Protein AF-A0A4V1J0K8-F1 (afdb_monomer_lite)

Organism: Rozella allomycis (strain CSF55) (NCBI:txid988480)

InterPro domains:
  IPR019170 Meckelin [PF09773] (3-79)
  IPR019170 Meckelin [PTHR21274] (3-79)

Radius of gyration: 16.34 Å; chains: 1; bounding box: 39×28×49 Å

Sequence (102 aa):
MLQLVDVLSFSNKSLFIFDEPFHGFYIHGKTVHESGEMTIDKMVDYLNEENAVVLSNHGLDNSDVQKLNCSLVNELSKNSPHQKIYECYRLLNRFLCHFINK

pLDDT: mean 71.49, std 11.03, range [43.66, 86.5]

Structure (mmCIF, N/CA/C/O backbone):
data_AF-A0A4V1J0K8-F1
#
_entry.id   AF-A0A4V1J0K8-F1
#
loop_
_atom_site.group_PDB
_atom_site.id
_atom_site.type_symbol
_atom_site.label_atom_id
_atom_site.label_alt_id
_atom_site.label_comp_id
_atom_site.label_asym_id
_atom_site.label_entity_id
_atom_site.label_seq_id
_atom_site.pdbx_PDB_ins_code
_atom_site.Cartn_x
_atom_site.Cartn_y
_atom_site.Cartn_z
_atom_site.occupancy
_atom_site.B_iso_or_equiv
_atom_site.auth_seq_id
_atom_site.auth_comp_id
_atom_site.auth_asym_id
_atom_site.auth_atom_id
_atom_site.pdbx_PDB_model_num
ATOM 1 N N . MET A 1 1 ? -0.165 -13.642 -2.648 1.00 59.81 1 MET A N 1
ATOM 2 C CA . MET A 1 1 ? -0.362 -12.188 -2.849 1.00 59.81 1 MET A CA 1
ATOM 3 C C . MET A 1 1 ? -1.105 -11.545 -1.683 1.00 59.81 1 MET A C 1
ATOM 5 O O . MET A 1 1 ? -0.644 -10.504 -1.250 1.00 59.81 1 MET A O 1
ATOM 9 N N . LEU A 1 2 ? -2.165 -12.169 -1.144 1.00 64.94 2 LEU A N 1
ATOM 10 C CA . LEU A 1 2 ? -2.937 -11.655 0.007 1.00 64.94 2 LEU A CA 1
ATOM 11 C C . LEU A 1 2 ? -2.055 -11.213 1.189 1.00 64.94 2 LEU A C 1
ATOM 13 O O . LEU A 1 2 ? -2.060 -10.044 1.540 1.00 64.94 2 LEU A O 1
ATOM 17 N N . GLN A 1 3 ? -1.149 -12.085 1.642 1.00 78.19 3 GLN A N 1
ATOM 18 C CA . GLN A 1 3 ? -0.213 -11.786 2.738 1.00 78.19 3 GLN A CA 1
ATOM 19 C C . GLN A 1 3 ? 0.640 -10.519 2.530 1.00 78.19 3 GLN A C 1
ATOM 21 O O . GLN A 1 3 ? 1.035 -9.882 3.498 1.00 78.19 3 GLN A O 1
ATOM 26 N N . LEU A 1 4 ? 0.952 -10.146 1.281 1.00 81.00 4 LEU A N 1
ATOM 27 C CA . LEU A 1 4 ? 1.729 -8.935 0.996 1.00 81.00 4 LEU A CA 1
ATOM 28 C C . LEU A 1 4 ? 0.862 -7.677 1.105 1.00 81.00 4 LEU A C 1
ATOM 30 O O . LEU A 1 4 ? 1.319 -6.672 1.639 1.00 81.00 4 LEU A O 1
ATOM 34 N N . VAL A 1 5 ? -0.376 -7.735 0.610 1.00 79.69 5 VAL A N 1
ATOM 35 C CA . VAL A 1 5 ? -1.332 -6.624 0.714 1.00 79.69 5 VAL A CA 1
ATOM 36 C C . VAL A 1 5 ? -1.656 -6.354 2.181 1.00 79.69 5 VAL A C 1
ATOM 38 O O . VAL A 1 5 ? -1.652 -5.196 2.584 1.00 79.69 5 VAL A O 1
ATOM 41 N N . ASP A 1 6 ? -1.829 -7.396 2.994 1.00 81.50 6 ASP A N 1
ATOM 42 C CA . ASP A 1 6 ? -2.095 -7.262 4.433 1.00 81.50 6 ASP A CA 1
ATOM 43 C C . ASP A 1 6 ? -0.944 -6.547 5.160 1.00 81.50 6 ASP A C 1
ATOM 45 O O . ASP A 1 6 ? -1.166 -5.628 5.946 1.00 81.50 6 ASP A O 1
ATOM 49 N N . VAL A 1 7 ? 0.307 -6.902 4.845 1.00 83.25 7 VAL A N 1
ATOM 50 C CA . VAL A 1 7 ? 1.498 -6.246 5.417 1.00 83.25 7 VAL A CA 1
ATOM 51 C C . VAL A 1 7 ? 1.592 -4.779 4.990 1.00 83.25 7 VAL A C 1
ATOM 53 O O . VAL A 1 7 ? 1.894 -3.909 5.810 1.00 83.25 7 VAL A O 1
ATOM 56 N N . LEU A 1 8 ? 1.329 -4.484 3.715 1.00 85.00 8 LEU A N 1
ATOM 57 C CA . LEU A 1 8 ? 1.309 -3.110 3.204 1.00 85.00 8 LEU A CA 1
ATOM 58 C C . LEU A 1 8 ? 0.184 -2.284 3.845 1.00 85.00 8 LEU A C 1
ATOM 60 O O . LEU A 1 8 ? 0.385 -1.109 4.138 1.00 85.00 8 LEU A O 1
ATOM 64 N N . SER A 1 9 ? -0.958 -2.915 4.119 1.00 81.69 9 SER A N 1
ATOM 65 C CA . SER A 1 9 ? -2.116 -2.310 4.788 1.00 81.69 9 SER A CA 1
ATOM 66 C C . SER A 1 9 ? -1.799 -1.980 6.243 1.00 81.69 9 SER A C 1
ATOM 68 O O . SER A 1 9 ? -1.982 -0.847 6.674 1.00 81.69 9 SER A O 1
ATOM 70 N N . PHE A 1 10 ? -1.222 -2.936 6.976 1.00 78.94 10 PHE A N 1
ATOM 71 C CA . PHE A 1 10 ? -0.833 -2.750 8.375 1.00 78.94 10 PHE A CA 1
ATOM 72 C C . PHE A 1 10 ? 0.246 -1.675 8.555 1.00 78.94 10 PHE A C 1
ATOM 74 O O . PHE A 1 10 ? 0.231 -0.933 9.528 1.00 78.94 10 PHE A O 1
ATOM 81 N N . SER A 1 11 ? 1.195 -1.593 7.620 1.00 80.12 11 SER A N 1
ATOM 82 C CA . SER A 1 11 ? 2.299 -0.625 7.682 1.00 80.12 11 SER A CA 1
ATOM 83 C C . SER A 1 11 ? 1.975 0.736 7.057 1.00 80.12 11 SER A C 1
ATOM 85 O O . SER A 1 11 ? 2.828 1.630 7.093 1.00 80.12 11 SER A O 1
ATOM 87 N N . ASN A 1 12 ? 0.783 0.890 6.465 1.00 77.69 12 ASN A N 1
ATOM 88 C CA . ASN A 1 12 ? 0.404 2.036 5.640 1.00 77.69 12 ASN A CA 1
ATOM 89 C C . ASN A 1 12 ? 1.507 2.387 4.620 1.00 77.69 12 ASN A C 1
ATOM 91 O O . ASN A 1 12 ? 2.054 3.496 4.576 1.00 77.69 12 ASN A O 1
ATOM 95 N N . LYS A 1 13 ? 1.925 1.375 3.851 1.00 81.38 13 LYS A N 1
ATOM 96 C CA . LYS A 1 13 ? 2.939 1.495 2.798 1.00 81.38 13 LYS A CA 1
ATOM 97 C C . LYS A 1 13 ? 2.381 1.041 1.462 1.00 81.38 13 LYS A C 1
ATOM 99 O O . LYS A 1 13 ? 1.422 0.284 1.363 1.00 81.38 13 LYS A O 1
ATOM 104 N N . SER A 1 14 ? 3.040 1.487 0.402 1.00 83.44 14 SER A N 1
ATOM 105 C CA . SER A 1 14 ? 2.789 1.018 -0.956 1.00 83.44 14 SER A CA 1
ATOM 106 C C . SER A 1 14 ? 4.068 0.450 -1.541 1.00 83.44 14 SER A C 1
ATOM 108 O O . SER A 1 14 ? 5.167 0.912 -1.229 1.00 83.44 14 SER A O 1
ATOM 110 N N . LEU A 1 15 ? 3.916 -0.533 -2.416 1.00 84.19 15 LEU A N 1
ATOM 111 C CA . LEU A 1 15 ? 5.011 -1.161 -3.129 1.00 84.19 15 LEU A CA 1
ATOM 112 C C . LEU A 1 15 ? 4.898 -0.851 -4.615 1.00 84.19 15 LEU A C 1
ATOM 114 O O . LEU A 1 15 ? 3.841 -1.004 -5.222 1.00 84.19 15 LEU A O 1
ATOM 118 N N . PHE A 1 16 ? 6.022 -0.471 -5.208 1.00 82.94 16 PHE A N 1
ATOM 119 C CA . PHE A 1 16 ? 6.161 -0.364 -6.649 1.00 82.94 16 PHE A CA 1
ATOM 120 C C . PHE A 1 16 ? 7.240 -1.338 -7.111 1.00 82.94 16 PHE A C 1
ATOM 122 O O . PHE A 1 16 ? 8.380 -1.261 -6.650 1.00 82.94 16 PHE A O 1
ATOM 129 N N . ILE A 1 17 ? 6.868 -2.285 -7.971 1.00 82.81 17 ILE A N 1
ATOM 130 C CA . ILE A 1 17 ? 7.735 -3.380 -8.414 1.00 82.81 17 ILE A CA 1
ATOM 131 C C . ILE A 1 17 ? 7.699 -3.504 -9.933 1.00 82.81 17 ILE A C 1
ATOM 133 O O . ILE A 1 17 ? 6.638 -3.406 -10.538 1.00 82.81 17 ILE A O 1
ATOM 137 N N . PHE A 1 18 ? 8.858 -3.751 -10.536 1.00 78.56 18 PHE A N 1
ATOM 138 C CA . PHE A 1 18 ? 8.995 -4.051 -11.958 1.00 78.56 18 PHE A CA 1
ATOM 139 C C . PHE A 1 18 ? 9.316 -5.533 -12.131 1.00 78.56 18 PHE A C 1
ATOM 141 O O . PHE A 1 18 ? 10.224 -6.043 -11.474 1.00 78.56 18 PHE A O 1
ATOM 148 N N . ASP A 1 19 ? 8.574 -6.212 -12.996 1.00 82.12 19 ASP A N 1
ATOM 149 C CA . ASP A 1 19 ? 8.874 -7.572 -13.456 1.00 82.12 19 ASP A CA 1
ATOM 150 C C . ASP A 1 19 ? 9.612 -7.559 -14.805 1.00 82.12 19 ASP A C 1
ATOM 152 O O . ASP A 1 19 ? 10.412 -8.453 -15.075 1.00 82.12 19 ASP A O 1
ATOM 156 N N . GLU A 1 20 ? 9.434 -6.501 -15.599 1.00 77.88 20 GLU A N 1
ATOM 157 C CA . GLU A 1 20 ? 10.161 -6.234 -16.838 1.00 77.88 20 GLU A CA 1
ATOM 158 C C . GLU A 1 20 ? 10.590 -4.756 -16.925 1.00 77.88 20 GLU A C 1
ATOM 160 O O . GLU A 1 20 ? 10.055 -3.886 -16.229 1.00 77.88 20 GLU A O 1
ATOM 165 N N . PRO A 1 21 ? 11.560 -4.400 -17.787 1.00 72.56 21 PRO A N 1
ATOM 166 C CA . PRO A 1 21 ? 11.821 -2.999 -18.081 1.00 72.56 21 PRO A CA 1
ATOM 16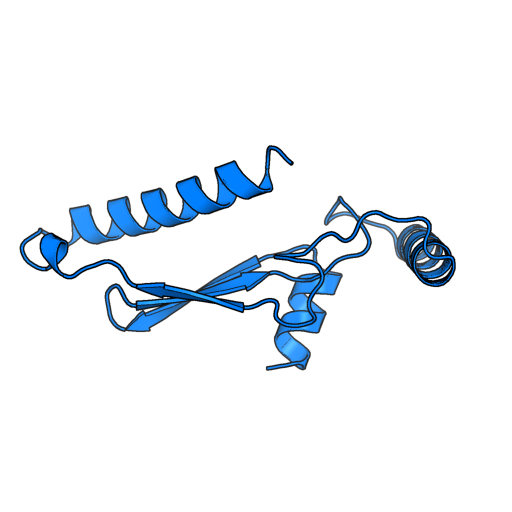7 C C . PRO A 1 21 ? 10.529 -2.313 -18.526 1.00 72.56 21 PRO A C 1
ATOM 169 O O . PRO A 1 21 ? 9.896 -2.763 -19.475 1.00 72.56 21 PRO A O 1
ATOM 172 N N . PHE A 1 22 ? 10.177 -1.202 -17.873 1.00 73.31 22 PHE A N 1
ATOM 173 C CA . PHE A 1 22 ? 9.015 -0.379 -18.229 1.00 73.31 22 PHE A CA 1
ATOM 174 C C . PHE A 1 22 ? 7.638 -1.018 -18.001 1.00 73.31 22 PHE A C 1
ATOM 176 O O . PHE A 1 22 ? 6.634 -0.396 -18.347 1.00 73.31 22 PHE A O 1
ATOM 183 N N . HIS A 1 23 ? 7.573 -2.197 -17.385 1.00 80.94 23 HIS A N 1
ATOM 184 C CA . HIS A 1 23 ? 6.329 -2.856 -17.005 1.00 80.94 23 HIS A CA 1
ATOM 185 C C . HIS A 1 23 ? 6.422 -3.358 -15.561 1.00 80.94 23 HIS A C 1
ATOM 187 O O . HIS A 1 23 ? 7.459 -3.839 -15.106 1.00 80.94 23 HIS A O 1
ATOM 193 N N . GLY A 1 24 ? 5.348 -3.171 -14.805 1.00 82.69 24 GLY A N 1
ATOM 194 C CA . GLY A 1 24 ? 5.328 -3.527 -13.401 1.00 82.69 24 GLY A CA 1
ATOM 195 C C . GLY A 1 24 ? 3.987 -3.274 -12.739 1.00 82.69 24 GLY A C 1
ATOM 196 O O . GLY A 1 24 ? 2.963 -3.045 -13.382 1.00 82.69 24 GLY A O 1
ATOM 197 N N . PHE A 1 25 ? 3.999 -3.298 -11.413 1.00 83.12 25 PHE A N 1
ATOM 198 C CA . PHE A 1 25 ? 2.806 -3.197 -10.592 1.00 83.12 25 PHE A CA 1
ATOM 199 C C . PHE A 1 25 ? 2.998 -2.189 -9.468 1.00 83.12 25 PHE A C 1
ATOM 201 O O . PHE A 1 25 ? 4.017 -2.185 -8.772 1.00 83.12 25 PHE A O 1
ATOM 208 N N . TYR A 1 26 ? 1.973 -1.372 -9.261 1.00 84.25 26 TYR A N 1
ATOM 209 C CA . TYR A 1 26 ? 1.791 -0.614 -8.035 1.00 84.25 26 TYR A CA 1
ATOM 210 C C . TYR A 1 26 ? 0.792 -1.353 -7.146 1.00 84.25 26 TYR A C 1
ATOM 212 O O . TYR A 1 26 ? -0.295 -1.714 -7.597 1.00 84.25 26 TYR A O 1
ATOM 220 N N . ILE A 1 27 ? 1.173 -1.607 -5.900 1.00 84.88 27 ILE A N 1
ATOM 221 C CA . ILE A 1 27 ? 0.350 -2.284 -4.900 1.00 84.88 27 ILE A CA 1
ATOM 222 C C . ILE A 1 27 ? 0.220 -1.346 -3.706 1.00 84.88 27 ILE A C 1
ATOM 224 O O . ILE A 1 27 ? 1.229 -0.897 -3.160 1.00 84.88 27 ILE A O 1
ATOM 228 N N . HIS A 1 28 ? -1.008 -1.055 -3.300 1.00 83.81 28 HIS A N 1
ATOM 229 C CA . HIS A 1 28 ? -1.293 -0.206 -2.148 1.00 83.81 28 HIS A CA 1
ATOM 230 C C . HIS A 1 28 ? -1.874 -1.059 -1.018 1.00 83.81 28 HIS A C 1
ATOM 232 O O . HIS A 1 28 ? -2.617 -2.001 -1.275 1.00 83.81 28 HIS A O 1
ATOM 238 N N . GLY A 1 29 ? -1.519 -0.778 0.230 1.00 78.00 29 GLY A N 1
ATOM 239 C CA . GLY A 1 29 ? -2.223 -1.368 1.363 1.00 78.00 29 GLY A CA 1
ATOM 240 C C . GLY A 1 29 ? -3.556 -0.661 1.575 1.00 78.00 29 GLY A C 1
ATOM 241 O O . GLY A 1 29 ? -3.570 0.563 1.617 1.00 78.00 29 GLY A O 1
ATOM 242 N N . LYS A 1 30 ? -4.660 -1.394 1.723 1.00 78.94 30 LYS A N 1
ATOM 243 C CA . LYS A 1 30 ? -5.931 -0.788 2.129 1.00 78.94 30 LYS A CA 1
ATOM 244 C C . LYS A 1 30 ? -5.918 -0.639 3.644 1.00 78.94 30 LYS A C 1
ATOM 246 O O . LYS A 1 30 ? -6.009 -1.635 4.353 1.00 78.94 30 LYS A O 1
ATOM 251 N N . THR A 1 31 ? -5.748 0.579 4.134 1.00 77.50 31 THR A N 1
ATOM 252 C CA . THR A 1 31 ? -5.610 0.841 5.568 1.00 77.50 31 THR A 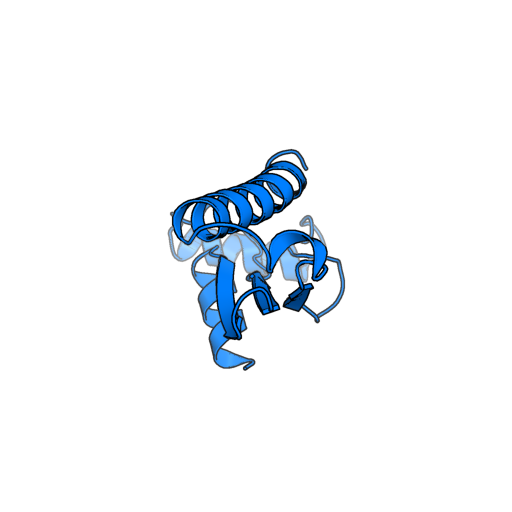CA 1
ATOM 253 C C . THR A 1 31 ? -6.832 1.567 6.123 1.00 77.50 31 THR A C 1
ATOM 255 O O . THR A 1 31 ? -7.526 2.290 5.416 1.00 77.50 31 THR A O 1
ATOM 258 N N . VAL A 1 32 ? -7.097 1.369 7.409 1.00 73.69 32 VAL A N 1
ATOM 259 C CA . VAL A 1 32 ? -8.139 2.085 8.161 1.00 73.69 32 VAL A CA 1
ATOM 260 C C . VAL A 1 32 ? -7.628 3.387 8.769 1.00 73.69 32 VAL A C 1
ATOM 262 O O . VAL A 1 32 ? -8.400 4.141 9.348 1.00 73.69 32 VAL A O 1
ATOM 265 N N . HIS A 1 33 ? -6.322 3.640 8.670 1.00 74.56 33 HIS A N 1
ATOM 266 C CA . HIS A 1 33 ? -5.660 4.742 9.348 1.00 74.56 33 HIS A CA 1
ATOM 267 C C . HIS A 1 33 ? -4.781 5.565 8.404 1.00 74.56 33 HIS A C 1
ATOM 269 O O . HIS A 1 33 ? -4.068 5.042 7.553 1.00 74.56 33 HIS A O 1
ATOM 275 N N . GLU A 1 34 ? -4.759 6.875 8.619 1.00 68.56 34 GLU A N 1
ATOM 276 C CA . GLU A 1 34 ? -4.016 7.829 7.787 1.00 68.56 34 GLU A CA 1
ATOM 277 C C . GLU A 1 34 ? -2.495 7.845 8.041 1.00 68.56 34 GLU A C 1
ATOM 279 O O . GLU A 1 34 ? -1.722 8.236 7.167 1.00 68.56 34 GLU A O 1
ATOM 284 N N . SER A 1 35 ? -2.035 7.388 9.213 1.00 69.81 35 SER A N 1
ATOM 285 C CA . SER A 1 35 ? -0.633 7.496 9.652 1.00 69.81 35 SER A CA 1
ATOM 286 C C . SER A 1 35 ? 0.031 6.134 9.827 1.00 69.81 35 SER A C 1
ATOM 288 O O . SER A 1 35 ? -0.503 5.267 10.506 1.00 69.81 35 SER A O 1
ATOM 290 N N . GLY A 1 36 ? 1.236 5.967 9.273 1.00 67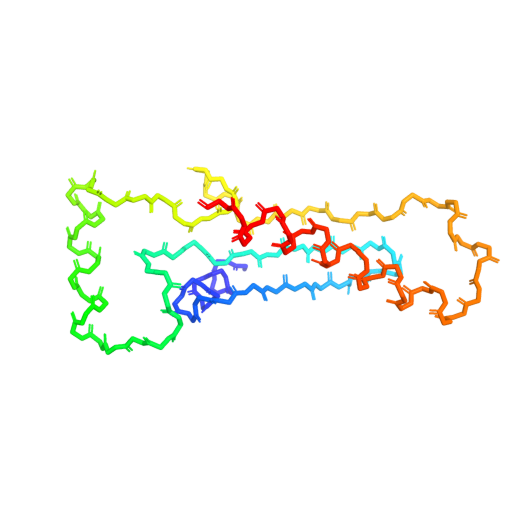.00 36 GLY A N 1
ATOM 291 C CA . GLY A 1 36 ? 2.046 4.758 9.474 1.00 67.00 36 GLY A CA 1
ATOM 292 C C . GLY A 1 36 ? 2.687 4.639 10.863 1.00 67.00 36 GLY A C 1
ATOM 293 O O . GLY A 1 36 ? 3.158 3.564 11.220 1.00 67.00 36 GLY A O 1
ATOM 294 N N . GLU A 1 37 ? 2.711 5.717 11.653 1.00 70.81 37 GLU A N 1
ATOM 295 C CA . GLU A 1 37 ? 3.087 5.664 13.069 1.00 70.81 37 GLU A CA 1
ATOM 296 C C . GLU A 1 37 ? 1.815 5.667 13.917 1.00 70.81 37 GLU A C 1
ATOM 298 O O . GLU A 1 37 ? 1.123 6.683 14.032 1.00 70.81 37 GLU A O 1
ATOM 303 N N . MET A 1 38 ? 1.492 4.505 14.484 1.00 76.00 38 MET A N 1
ATOM 304 C CA . MET A 1 38 ? 0.292 4.293 15.283 1.00 7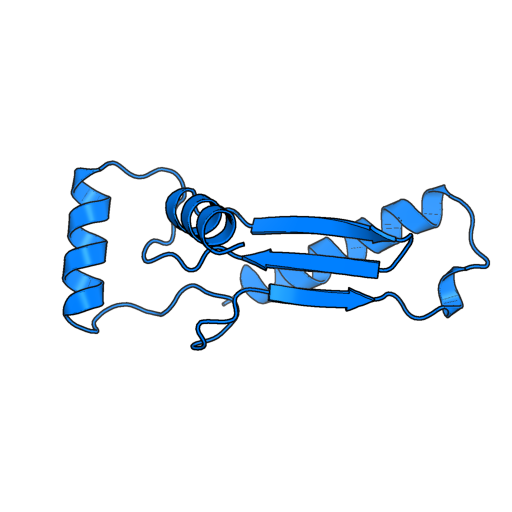6.00 38 MET A CA 1
ATOM 305 C C . MET A 1 38 ? 0.565 3.309 16.420 1.00 76.00 38 MET A C 1
ATOM 307 O O . MET A 1 38 ? 1.291 2.329 16.256 1.00 76.00 38 MET A O 1
ATOM 311 N N . THR A 1 39 ? -0.016 3.574 17.590 1.00 84.12 39 THR A N 1
ATOM 312 C CA . THR A 1 39 ? -0.032 2.609 18.692 1.00 84.12 39 THR A CA 1
ATOM 313 C C . THR A 1 39 ? -1.099 1.550 18.443 1.00 84.12 39 THR A C 1
ATOM 315 O O . THR A 1 39 ? -2.120 1.825 17.817 1.00 84.12 39 THR A O 1
ATOM 318 N N . ILE A 1 40 ? -0.896 0.348 18.983 1.00 82.88 40 ILE A N 1
ATOM 319 C CA . ILE A 1 40 ? -1.850 -0.760 18.829 1.00 82.88 40 ILE A CA 1
ATOM 320 C C . ILE A 1 40 ? -3.249 -0.355 19.316 1.00 82.88 40 ILE A C 1
ATOM 322 O O . ILE A 1 40 ? -4.224 -0.635 18.629 1.00 82.88 40 ILE A O 1
ATOM 326 N N . ASP A 1 41 ? -3.344 0.370 20.433 1.00 86.50 41 ASP A N 1
ATOM 327 C CA . ASP A 1 41 ? -4.629 0.811 20.994 1.00 86.50 41 ASP A CA 1
ATOM 328 C C . ASP A 1 41 ? -5.427 1.675 20.007 1.00 86.50 41 ASP A C 1
ATOM 330 O O . ASP A 1 41 ? -6.588 1.397 19.732 1.00 86.50 41 ASP A O 1
ATOM 334 N N . LYS A 1 42 ? -4.774 2.661 19.378 1.00 83.44 42 LYS A N 1
ATOM 335 C CA . LYS A 1 42 ? -5.419 3.504 18.361 1.00 83.44 42 LYS A CA 1
ATOM 336 C C . LYS A 1 42 ? -5.825 2.701 17.132 1.00 83.44 42 LYS A C 1
ATOM 338 O O . LY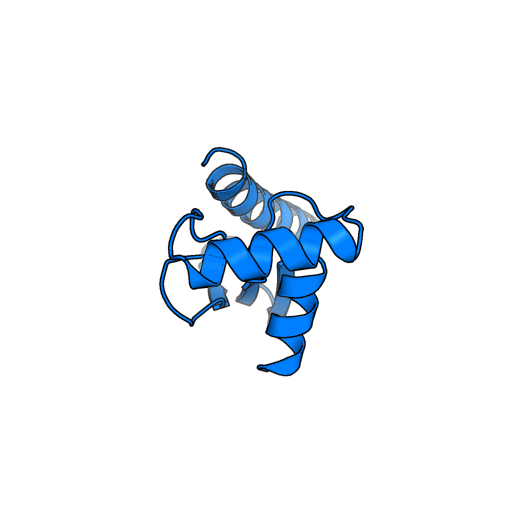S A 1 42 ? -6.855 2.975 16.532 1.00 83.44 42 LYS A O 1
ATOM 343 N N . MET A 1 43 ? -5.024 1.709 16.748 1.00 82.69 43 MET A N 1
ATOM 344 C CA . MET A 1 43 ? -5.349 0.849 15.614 1.00 82.69 43 MET A CA 1
ATOM 345 C C . MET A 1 43 ? -6.612 0.019 15.874 1.00 82.69 43 MET A C 1
ATOM 347 O O . MET A 1 43 ? -7.410 -0.174 14.961 1.00 82.69 43 MET A O 1
ATOM 351 N N . VAL A 1 44 ? -6.819 -0.429 17.116 1.00 85.00 44 VAL A N 1
ATOM 352 C CA . VAL A 1 44 ? -8.054 -1.108 17.532 1.00 85.00 44 VAL A CA 1
ATOM 353 C C . VAL A 1 44 ? -9.258 -0.172 17.427 1.00 85.00 44 VAL A C 1
ATOM 355 O O . VAL A 1 44 ? -10.302 -0.601 16.937 1.00 85.00 44 VAL A O 1
ATOM 358 N N . ASP A 1 45 ? -9.115 1.098 17.810 1.00 85.94 45 ASP A N 1
ATOM 359 C CA . ASP A 1 45 ? -10.189 2.091 17.670 1.00 85.94 45 ASP A CA 1
ATOM 360 C C . ASP A 1 45 ? -10.608 2.265 16.199 1.00 85.94 45 ASP A C 1
ATOM 362 O O . ASP A 1 45 ? -11.789 2.121 15.882 1.00 85.94 45 ASP A O 1
ATOM 366 N N . TYR A 1 46 ? -9.650 2.435 15.278 1.00 81.56 46 TYR A N 1
ATOM 367 C CA . TYR A 1 46 ? -9.943 2.533 13.839 1.00 81.56 46 TYR A CA 1
ATOM 368 C C . TYR A 1 46 ? -10.619 1.272 13.274 1.00 81.56 46 TYR A C 1
ATOM 370 O O . TYR A 1 46 ? -11.528 1.373 12.453 1.00 81.56 46 TYR A O 1
ATOM 378 N N . LEU A 1 47 ? -10.227 0.075 13.724 1.00 81.62 47 LEU A N 1
ATOM 379 C CA . LEU A 1 47 ? -10.887 -1.172 13.312 1.00 81.62 47 LEU A CA 1
ATOM 380 C C . LEU A 1 47 ? -12.331 -1.257 13.829 1.00 81.62 47 LEU A C 1
ATOM 382 O O . LEU A 1 47 ? -13.220 -1.756 13.135 1.00 81.62 47 LEU A O 1
ATOM 386 N N . ASN A 1 48 ? -12.592 -0.773 15.043 1.00 83.50 48 ASN A N 1
ATOM 387 C CA . ASN A 1 48 ? -13.949 -0.714 15.585 1.00 83.50 48 ASN A CA 1
ATOM 388 C C . ASN A 1 48 ? -14.819 0.288 14.806 1.00 83.50 48 ASN A C 1
ATOM 390 O O . ASN A 1 48 ? -15.986 0.003 14.532 1.00 83.50 48 ASN A O 1
ATOM 394 N N . GLU A 1 49 ? -14.252 1.425 14.405 1.00 81.19 49 GLU A N 1
ATOM 395 C CA . GLU A 1 49 ? -14.930 2.445 13.598 1.00 81.19 49 GLU A CA 1
ATOM 396 C C . GLU A 1 49 ? -15.181 2.000 12.143 1.00 81.19 49 GLU A C 1
ATOM 398 O O . GLU A 1 49 ? -16.243 2.295 11.585 1.00 81.19 49 GLU A O 1
ATOM 403 N N . GLU A 1 50 ? -14.263 1.236 11.537 1.00 77.56 50 GLU A N 1
ATOM 404 C CA . GLU A 1 50 ? -14.459 0.617 10.216 1.00 77.56 50 GLU A CA 1
ATOM 405 C C . GLU A 1 50 ? -15.643 -0.361 10.239 1.00 77.56 50 GLU A C 1
ATOM 407 O O . GLU A 1 50 ? -16.520 -0.296 9.376 1.00 77.56 50 GLU A O 1
ATOM 412 N N . ASN A 1 51 ? -15.724 -1.213 11.269 1.00 76.56 51 ASN A N 1
ATOM 413 C CA . ASN A 1 51 ? -16.849 -2.137 11.458 1.00 76.56 51 ASN A CA 1
ATOM 414 C C . ASN A 1 51 ? -18.194 -1.410 11.629 1.00 76.56 51 ASN A C 1
ATOM 416 O O . ASN A 1 51 ? -19.246 -1.962 11.301 1.00 76.56 51 ASN A O 1
ATOM 420 N N . ALA A 1 52 ? -18.168 -0.171 12.123 1.00 78.50 52 ALA A N 1
ATOM 421 C CA . ALA A 1 52 ? -19.337 0.695 12.232 1.00 78.50 52 ALA A CA 1
ATOM 422 C C . ALA A 1 52 ? -19.644 1.490 10.940 1.00 78.50 52 ALA A C 1
ATOM 424 O O . ALA A 1 52 ? -20.625 2.233 10.912 1.00 78.50 52 ALA A O 1
ATOM 425 N N . VAL A 1 53 ? -18.854 1.320 9.867 1.00 69.44 53 VAL A N 1
ATOM 426 C CA . VAL A 1 53 ? -18.964 2.023 8.568 1.00 69.44 53 VAL A CA 1
ATOM 427 C C . VAL A 1 53 ? -18.807 3.547 8.706 1.00 69.44 53 VAL A C 1
ATOM 429 O O . VAL A 1 53 ? -19.445 4.326 7.999 1.00 69.44 53 VAL A O 1
ATOM 432 N N . VAL A 1 54 ? -17.974 3.998 9.648 1.00 61.16 54 VAL A N 1
ATOM 433 C CA . VAL A 1 54 ? -17.810 5.433 9.950 1.00 61.16 54 VAL A CA 1
ATOM 434 C C . VAL A 1 54 ? -16.635 6.061 9.186 1.00 61.16 54 VAL A C 1
ATOM 436 O O . VAL A 1 54 ? -16.632 7.268 8.950 1.00 61.16 54 VAL A O 1
ATOM 439 N N . LEU A 1 55 ? -15.660 5.259 8.752 1.00 61.56 55 LEU A N 1
ATOM 440 C CA . LEU A 1 55 ? -14.403 5.753 8.184 1.00 61.56 55 LEU A CA 1
ATOM 441 C C . LEU A 1 55 ? -14.389 5.833 6.654 1.00 61.56 55 LEU A C 1
ATOM 443 O O . LEU A 1 55 ? -15.025 5.051 5.944 1.00 61.56 55 LEU A O 1
ATOM 447 N N . SER A 1 56 ? -13.596 6.774 6.141 1.00 60.97 56 SER A N 1
ATOM 448 C CA . SER A 1 56 ? -13.232 6.839 4.728 1.00 60.97 56 SER A CA 1
ATOM 449 C C . SER A 1 56 ? -12.370 5.637 4.338 1.00 60.97 56 SER A C 1
ATOM 451 O O . SER A 1 56 ? -11.390 5.325 5.003 1.00 60.97 56 SER A O 1
ATOM 453 N N . ASN A 1 57 ? -12.701 4.977 3.225 1.00 63.00 57 ASN A N 1
ATOM 454 C CA . ASN A 1 57 ? -11.852 3.929 2.652 1.00 63.00 57 ASN A CA 1
ATOM 455 C C . ASN A 1 57 ? -10.515 4.537 2.194 1.00 63.00 57 ASN A C 1
ATOM 457 O O . ASN A 1 57 ? -10.500 5.323 1.242 1.00 63.00 57 ASN A O 1
ATOM 461 N N . HIS A 1 58 ? -9.399 4.134 2.808 1.00 68.81 58 HIS A N 1
ATOM 462 C CA . HIS A 1 58 ? -8.059 4.472 2.321 1.00 68.81 58 HIS A CA 1
ATOM 463 C C . HIS A 1 58 ? -7.498 3.288 1.526 1.00 68.81 58 HIS A C 1
ATOM 465 O O . HIS A 1 58 ? -7.062 2.281 2.077 1.00 68.81 58 HIS A O 1
ATOM 471 N N . GLY A 1 59 ? -7.566 3.396 0.202 1.00 70.88 59 GLY A N 1
ATOM 472 C CA . GLY A 1 59 ? -7.142 2.381 -0.758 1.00 70.88 59 GLY A CA 1
ATOM 473 C C . GLY A 1 59 ? -7.036 2.973 -2.165 1.00 70.88 59 GLY A C 1
ATOM 474 O O . GLY A 1 59 ? -7.341 4.148 -2.375 1.00 70.88 59 GLY A O 1
ATOM 475 N N . LEU A 1 60 ? -6.628 2.165 -3.148 1.00 69.88 60 LEU A N 1
ATOM 476 C CA . LEU A 1 60 ? -6.670 2.552 -4.566 1.00 69.88 60 LEU A CA 1
ATOM 477 C C . LEU A 1 60 ? -8.084 2.963 -4.989 1.00 69.88 60 LEU A C 1
ATOM 479 O O . LEU A 1 60 ? -8.286 4.007 -5.611 1.00 69.88 60 LEU A O 1
ATOM 483 N N . ASP A 1 61 ? -9.046 2.118 -4.641 1.00 72.25 61 ASP A N 1
ATOM 484 C CA . ASP A 1 61 ? -10.473 2.315 -4.820 1.00 72.25 61 ASP A CA 1
ATOM 485 C C . ASP A 1 61 ? -11.248 1.549 -3.731 1.00 72.25 61 ASP A C 1
ATOM 487 O O . ASP A 1 61 ? -10.667 0.962 -2.814 1.00 72.25 61 ASP A O 1
ATOM 491 N N . ASN A 1 62 ? -12.579 1.566 -3.828 1.00 71.38 62 ASN A N 1
ATOM 492 C CA . ASN A 1 62 ? -13.467 0.849 -2.909 1.00 71.38 62 ASN A CA 1
ATOM 493 C C . ASN A 1 62 ? -13.510 -0.670 -3.154 1.00 71.38 62 ASN A C 1
ATOM 495 O O . ASN A 1 62 ? -14.275 -1.360 -2.481 1.00 71.38 62 ASN A O 1
ATOM 499 N N . SER A 1 63 ? -12.750 -1.194 -4.117 1.00 74.31 63 SER A N 1
ATOM 500 C CA . SER A 1 63 ? -12.688 -2.625 -4.389 1.00 74.31 63 SER A CA 1
ATOM 501 C C . SER A 1 63 ? -11.630 -3.308 -3.519 1.00 74.31 63 SER A C 1
ATOM 503 O O . SER A 1 63 ? -10.748 -2.677 -2.934 1.00 74.31 63 SER A O 1
ATOM 505 N N . ASP A 1 64 ? -11.671 -4.636 -3.478 1.00 73.19 64 ASP A N 1
ATOM 506 C CA . ASP A 1 64 ? -10.616 -5.431 -2.840 1.00 73.19 64 ASP A CA 1
ATOM 507 C C . ASP A 1 64 ? -9.351 -5.530 -3.715 1.00 73.19 64 ASP A C 1
ATOM 509 O O . ASP A 1 64 ? -8.330 -6.090 -3.309 1.00 73.19 64 ASP A O 1
ATOM 513 N N . VAL A 1 65 ? -9.383 -4.978 -4.934 1.00 80.12 65 VAL A N 1
ATOM 514 C CA . VAL A 1 65 ? -8.264 -5.019 -5.876 1.00 80.12 65 VAL A CA 1
ATOM 515 C C . VAL A 1 65 ? -7.335 -3.838 -5.624 1.00 80.12 65 VAL A C 1
ATOM 517 O O . VAL A 1 65 ? -7.442 -2.774 -6.221 1.00 80.12 65 VAL A O 1
ATOM 520 N N . GLN A 1 66 ? -6.335 -4.060 -4.779 1.00 81.75 66 GLN A N 1
ATOM 521 C CA . GLN A 1 66 ? -5.346 -3.038 -4.425 1.00 81.75 66 GLN A CA 1
ATOM 522 C C . GLN A 1 66 ? -4.071 -3.100 -5.282 1.00 81.75 66 GLN A C 1
ATOM 524 O O . GLN A 1 66 ? -2.955 -2.865 -4.815 1.00 81.75 66 GLN A O 1
ATOM 529 N N . LYS A 1 67 ? -4.235 -3.446 -6.563 1.00 84.25 67 LYS A N 1
ATOM 530 C CA . LYS A 1 67 ? -3.149 -3.619 -7.532 1.00 84.25 67 LYS A CA 1
ATOM 531 C C . LYS A 1 67 ? -3.467 -2.880 -8.828 1.00 84.25 67 LYS A C 1
ATOM 533 O O . LYS A 1 67 ? -4.498 -3.129 -9.444 1.00 84.25 67 LYS A O 1
ATOM 538 N N . LEU A 1 68 ? -2.525 -2.070 -9.299 1.00 81.94 68 LEU A N 1
ATOM 539 C CA . LEU A 1 68 ? -2.594 -1.374 -10.580 1.00 81.94 68 LEU A CA 1
ATOM 540 C C . LEU A 1 68 ? -1.428 -1.806 -11.480 1.00 81.94 68 LEU A C 1
ATOM 542 O O . LEU A 1 68 ? -0.280 -1.854 -11.037 1.00 81.94 68 LEU A O 1
ATOM 546 N N . ASN A 1 69 ? -1.724 -2.158 -12.735 1.00 81.56 69 ASN A N 1
ATOM 547 C CA . ASN A 1 69 ? -0.698 -2.463 -13.734 1.00 81.56 69 ASN A CA 1
ATOM 548 C C . ASN A 1 69 ? -0.143 -1.155 -14.315 1.00 81.56 69 ASN A C 1
ATOM 550 O O . ASN A 1 69 ? -0.904 -0.290 -14.753 1.00 81.56 69 ASN A O 1
ATOM 554 N N . CYS A 1 70 ? 1.179 -1.024 -14.307 1.00 74.19 70 CYS A N 1
ATOM 555 C CA . CYS A 1 70 ? 1.904 0.127 -14.811 1.00 74.19 70 CYS A CA 1
ATOM 556 C C . CYS A 1 70 ? 2.781 -0.302 -15.990 1.00 74.19 70 CYS A C 1
ATOM 558 O O . CYS A 1 70 ? 3.824 -0.919 -15.792 1.00 74.19 70 CYS A O 1
ATOM 560 N N . SER A 1 71 ? 2.408 0.097 -17.205 1.00 70.19 71 SER A N 1
ATOM 561 C CA . SER A 1 71 ? 3.241 -0.057 -18.403 1.00 70.19 71 SER A CA 1
ATOM 562 C C . SER A 1 71 ? 3.563 1.306 -19.014 1.00 70.19 71 SER A C 1
ATOM 564 O O . SER A 1 71 ? 2.647 2.074 -19.326 1.00 70.19 71 SER A O 1
ATOM 566 N N . LEU A 1 72 ? 4.841 1.611 -19.233 1.00 65.56 72 LEU A N 1
ATOM 567 C CA . LEU A 1 72 ? 5.240 2.752 -20.059 1.00 65.56 72 LEU A CA 1
ATOM 568 C C . LEU A 1 72 ? 5.140 2.346 -21.529 1.00 65.56 72 LEU A C 1
ATOM 570 O O . LEU A 1 72 ? 5.731 1.359 -21.963 1.00 65.56 72 LEU A O 1
ATOM 574 N N . VAL A 1 73 ? 4.390 3.128 -22.304 1.00 62.72 73 VAL A N 1
ATOM 575 C CA . VAL A 1 73 ? 4.278 2.943 -23.753 1.00 62.72 73 VAL A CA 1
ATOM 576 C C . VAL A 1 73 ? 5.665 3.098 -24.392 1.00 62.72 73 VAL A C 1
ATOM 578 O O . VAL A 1 73 ? 6.432 3.998 -24.049 1.00 62.72 73 VAL A O 1
ATOM 581 N N . ASN A 1 74 ? 5.966 2.202 -25.334 1.00 51.38 74 ASN A N 1
ATOM 582 C CA . ASN A 1 74 ? 7.258 1.946 -25.991 1.00 51.38 74 ASN A CA 1
ATOM 583 C C . ASN A 1 74 ? 7.972 3.141 -26.666 1.00 51.38 74 ASN A C 1
ATOM 585 O O . ASN A 1 74 ? 9.065 2.965 -27.215 1.00 51.38 74 ASN A O 1
ATOM 589 N N . GLU A 1 75 ? 7.419 4.354 -26.614 1.00 51.53 75 GLU A N 1
ATOM 590 C CA . GLU A 1 75 ? 8.044 5.575 -27.144 1.00 51.53 75 GLU A CA 1
ATOM 591 C C . GLU A 1 75 ? 9.371 5.918 -26.439 1.00 51.53 75 GLU A C 1
ATOM 593 O O . GLU A 1 75 ? 10.197 6.653 -26.977 1.00 51.53 75 GLU A O 1
ATOM 598 N N . LEU A 1 76 ? 9.629 5.314 -25.274 1.00 51.56 76 LEU A N 1
ATOM 599 C CA . LEU A 1 76 ? 10.819 5.536 -24.447 1.00 51.56 76 LEU A CA 1
ATOM 600 C C . LEU A 1 76 ? 11.924 4.479 -24.620 1.00 51.56 76 LEU A C 1
ATOM 602 O O . LEU A 1 76 ? 13.012 4.640 -24.064 1.00 51.56 76 LEU A O 1
ATOM 606 N N . SER A 1 77 ? 11.700 3.425 -25.417 1.00 50.38 77 SER A N 1
ATOM 607 C CA . SER A 1 77 ? 12.712 2.377 -25.661 1.00 50.38 77 SER A CA 1
ATOM 608 C C . SER A 1 77 ? 13.972 2.890 -26.382 1.00 50.38 77 SER A C 1
ATOM 610 O O . SER A 1 77 ? 15.005 2.222 -26.366 1.00 50.38 77 SER A O 1
ATOM 612 N N . LYS A 1 78 ? 13.918 4.102 -26.955 1.00 53.28 78 LYS A N 1
ATOM 613 C CA . LYS A 1 78 ? 15.017 4.758 -27.685 1.00 53.28 78 LYS A CA 1
ATOM 614 C C . LYS A 1 78 ? 15.980 5.577 -26.811 1.00 53.28 78 LYS A C 1
ATOM 616 O O . LYS A 1 78 ? 16.952 6.110 -27.335 1.00 53.28 78 LYS A O 1
ATOM 621 N N . ASN A 1 79 ? 15.731 5.684 -25.506 1.00 55.12 79 ASN A N 1
ATOM 622 C CA . ASN A 1 79 ? 16.404 6.648 -24.635 1.00 55.12 79 ASN A CA 1
ATOM 623 C C . ASN A 1 79 ? 17.401 6.011 -23.645 1.00 55.12 79 ASN A C 1
ATOM 625 O O . ASN A 1 79 ? 17.262 4.857 -23.226 1.00 55.12 79 ASN A O 1
ATOM 629 N N . SER A 1 80 ? 18.433 6.790 -23.292 1.00 57.09 80 SER A N 1
ATOM 630 C CA . SER A 1 80 ? 19.588 6.378 -22.475 1.00 57.09 80 SER A CA 1
ATOM 631 C C . SER A 1 80 ? 19.186 5.841 -21.083 1.00 57.09 80 SER A C 1
ATOM 633 O O . SER A 1 80 ? 18.123 6.204 -20.573 1.00 57.09 80 SER A O 1
ATOM 635 N N . PRO A 1 81 ? 20.020 5.017 -20.411 1.00 59.44 81 PRO A N 1
ATOM 636 C CA . PRO A 1 81 ? 19.698 4.412 -19.108 1.00 59.4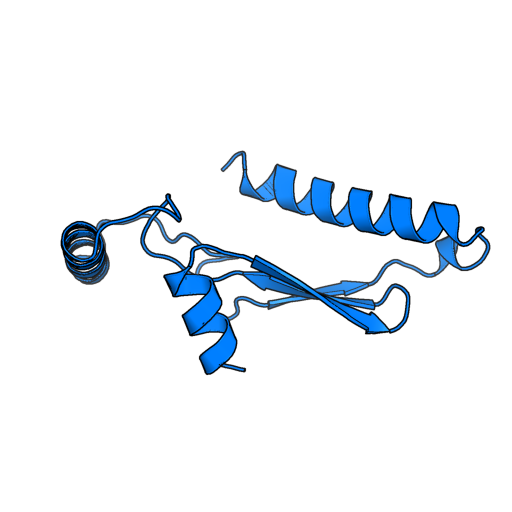4 81 PRO A CA 1
ATOM 637 C C . PRO A 1 81 ? 19.239 5.415 -18.036 1.00 59.44 81 PRO A C 1
ATOM 639 O O . PRO A 1 81 ? 18.351 5.114 -17.243 1.00 59.44 81 PRO A O 1
ATOM 642 N N . HIS A 1 82 ? 19.790 6.632 -18.051 1.00 57.19 82 HIS A N 1
ATOM 643 C CA . HIS A 1 82 ? 19.452 7.696 -17.105 1.00 57.19 82 HIS A CA 1
ATOM 644 C C . HIS A 1 82 ? 18.027 8.241 -17.281 1.00 57.19 82 HIS A C 1
ATOM 646 O O . HIS A 1 82 ? 17.364 8.552 -16.293 1.00 57.19 82 HIS A O 1
ATOM 652 N N . GLN A 1 83 ? 17.517 8.300 -18.515 1.00 59.81 83 GLN A N 1
ATOM 653 C CA . GLN A 1 83 ? 16.135 8.723 -18.773 1.00 59.81 83 GLN A CA 1
ATOM 654 C C . GLN A 1 83 ? 15.122 7.687 -18.273 1.00 59.81 83 GLN A C 1
ATOM 656 O O . GLN A 1 83 ? 14.031 8.058 -17.854 1.00 59.81 83 GLN A O 1
ATOM 661 N N . LYS A 1 84 ? 15.492 6.400 -18.230 1.00 59.16 84 LYS A N 1
ATOM 662 C CA . LYS A 1 84 ? 14.613 5.333 -17.722 1.00 59.16 84 LYS A CA 1
ATOM 663 C C . LYS A 1 84 ? 14.315 5.505 -16.231 1.00 59.16 84 LYS A C 1
ATOM 665 O O . LYS A 1 84 ? 13.163 5.413 -15.824 1.00 59.16 84 LYS A O 1
ATOM 670 N N . ILE A 1 85 ? 15.341 5.817 -15.433 1.00 62.06 85 ILE A N 1
ATOM 671 C CA . ILE A 1 85 ? 15.202 6.066 -13.989 1.00 62.06 85 ILE A CA 1
ATOM 672 C C . ILE A 1 85 ? 14.338 7.309 -13.739 1.00 62.06 85 ILE A C 1
ATOM 674 O O . ILE A 1 85 ? 13.430 7.270 -12.909 1.00 62.06 85 ILE A O 1
ATOM 678 N N . TYR A 1 86 ? 14.581 8.391 -14.484 1.00 64.50 86 TYR A N 1
ATOM 679 C CA . TYR A 1 86 ? 13.809 9.629 -14.365 1.00 64.50 86 TYR A CA 1
ATOM 680 C C . TYR A 1 86 ? 12.314 9.418 -14.652 1.00 64.50 86 TYR A C 1
ATOM 682 O O . TYR A 1 86 ? 11.466 9.933 -13.927 1.00 64.50 86 TYR A O 1
ATOM 690 N N . GLU A 1 87 ? 11.973 8.603 -15.651 1.00 62.84 87 GLU A N 1
ATOM 691 C CA . GLU A 1 87 ? 10.576 8.302 -15.980 1.00 62.84 87 GLU A CA 1
ATOM 692 C C . GLU A 1 87 ? 9.892 7.404 -14.943 1.00 62.84 87 GLU A C 1
ATOM 694 O O . GLU A 1 87 ? 8.718 7.621 -14.639 1.00 62.84 87 GLU A O 1
ATOM 699 N N . CYS A 1 88 ? 10.614 6.463 -14.324 1.00 61.75 88 CYS A N 1
ATOM 700 C CA . CYS A 1 88 ? 10.094 5.715 -13.176 1.00 61.75 88 CYS A CA 1
ATOM 701 C C . CYS A 1 88 ? 9.762 6.654 -12.007 1.00 61.75 88 CYS A C 1
ATOM 703 O O . CYS A 1 88 ? 8.683 6.548 -11.426 1.00 61.75 88 CYS A O 1
ATOM 705 N N . TYR A 1 89 ? 10.641 7.618 -11.708 1.00 64.19 89 TYR A N 1
ATOM 706 C CA . TYR A 1 89 ? 10.368 8.663 -10.715 1.00 64.19 89 TYR A CA 1
ATOM 707 C C . TYR A 1 89 ? 9.189 9.553 -11.117 1.00 64.19 89 TYR A C 1
ATOM 709 O O . TYR A 1 89 ? 8.384 9.922 -10.265 1.00 64.19 89 TYR A O 1
ATOM 717 N N . ARG A 1 90 ? 9.050 9.889 -12.403 1.00 66.44 90 ARG A N 1
ATOM 718 C CA . ARG A 1 90 ? 7.927 10.688 -12.905 1.00 66.44 90 ARG A CA 1
ATOM 719 C C . ARG A 1 90 ? 6.598 9.950 -12.769 1.00 66.44 90 ARG A C 1
ATOM 721 O O . ARG A 1 90 ? 5.621 10.565 -12.351 1.00 66.44 90 ARG A O 1
ATOM 728 N N . LEU A 1 91 ? 6.557 8.651 -13.073 1.00 66.19 91 LEU A N 1
ATOM 729 C CA . LEU A 1 91 ? 5.387 7.810 -12.815 1.00 66.19 91 LEU A CA 1
ATOM 730 C C . LEU A 1 91 ? 5.063 7.770 -11.327 1.00 66.19 91 LEU A C 1
ATOM 732 O O . LEU A 1 91 ? 3.931 8.068 -10.956 1.00 66.19 91 LEU A O 1
ATOM 736 N N . LEU A 1 92 ? 6.059 7.468 -10.489 1.00 66.81 92 LEU A N 1
ATOM 737 C CA . LEU A 1 92 ? 5.887 7.410 -9.041 1.00 66.81 92 LEU A CA 1
ATOM 738 C C . LEU A 1 92 ? 5.326 8.735 -8.504 1.00 66.81 92 LEU A C 1
ATOM 740 O O . LEU A 1 92 ? 4.341 8.725 -7.779 1.00 66.81 92 LEU A O 1
ATOM 744 N N . ASN A 1 93 ? 5.876 9.874 -8.937 1.00 64.62 93 ASN A N 1
ATOM 745 C CA . ASN A 1 93 ? 5.391 11.205 -8.568 1.00 64.62 93 ASN A CA 1
ATOM 746 C C . ASN A 1 93 ? 3.977 11.481 -9.079 1.00 64.62 93 ASN A C 1
ATOM 748 O O . ASN A 1 93 ? 3.170 12.048 -8.354 1.00 64.62 93 ASN A O 1
ATOM 752 N N . ARG A 1 94 ? 3.636 11.070 -10.304 1.00 63.31 94 ARG A N 1
ATOM 753 C CA . ARG A 1 94 ? 2.287 11.264 -10.850 1.00 63.31 94 ARG A CA 1
ATOM 754 C C . ARG A 1 94 ? 1.240 10.467 -10.065 1.00 63.31 94 ARG A C 1
ATOM 756 O O . ARG A 1 94 ? 0.141 10.973 -9.856 1.00 63.31 94 ARG A O 1
ATOM 763 N N . PHE A 1 95 ? 1.595 9.269 -9.599 1.00 62.44 95 PHE A N 1
ATOM 764 C CA . PHE A 1 95 ? 0.756 8.484 -8.695 1.00 62.44 95 PHE A CA 1
ATOM 765 C C . PHE A 1 95 ? 0.702 9.110 -7.299 1.00 62.44 95 PHE A C 1
ATOM 767 O O . PHE A 1 95 ? -0.388 9.389 -6.812 1.00 62.44 95 PHE A O 1
ATOM 774 N N . LEU A 1 96 ? 1.846 9.432 -6.691 1.00 62.44 96 LEU A N 1
ATOM 775 C CA . LEU A 1 96 ? 1.906 10.079 -5.376 1.00 62.44 96 LEU A CA 1
ATOM 776 C C . LEU A 1 96 ? 1.102 11.388 -5.345 1.00 62.44 96 LEU A C 1
ATOM 778 O O . LEU A 1 96 ? 0.328 11.595 -4.423 1.00 62.44 96 LEU A O 1
ATOM 782 N N . CYS A 1 97 ? 1.178 12.236 -6.373 1.00 57.84 97 CYS A N 1
ATOM 783 C CA . CYS A 1 97 ? 0.383 13.466 -6.450 1.00 57.84 97 CYS A CA 1
ATOM 784 C C . CYS A 1 97 ? -1.129 13.223 -6.599 1.00 57.84 97 CYS A C 1
ATOM 786 O O . CYS A 1 97 ? -1.907 14.093 -6.212 1.00 57.84 97 CYS A O 1
ATOM 788 N N . HIS A 1 98 ? -1.554 12.084 -7.157 1.00 53.59 98 HIS A N 1
ATOM 789 C CA . HIS A 1 98 ? -2.970 11.708 -7.226 1.00 53.59 98 HIS A CA 1
ATOM 790 C C . HIS A 1 98 ? -3.504 11.199 -5.877 1.00 53.59 98 HIS A C 1
ATOM 792 O O . HIS A 1 98 ? -4.692 11.351 -5.606 1.00 53.59 98 HIS A O 1
ATOM 798 N N . PHE A 1 99 ? -2.637 10.621 -5.039 1.00 52.12 99 PHE A N 1
ATOM 799 C CA . PHE A 1 99 ? -3.014 10.027 -3.751 1.00 52.12 99 PHE A CA 1
ATOM 800 C C . PHE A 1 99 ? -2.753 10.933 -2.536 1.00 52.12 99 PHE A C 1
ATOM 802 O O . PHE A 1 99 ? -3.480 10.827 -1.563 1.00 52.12 99 PHE A O 1
ATOM 809 N N . ILE A 1 100 ? -1.775 11.846 -2.586 1.00 51.19 100 ILE A N 1
ATOM 810 C CA . ILE A 1 100 ? -1.451 12.784 -1.488 1.00 51.19 100 ILE A CA 1
ATOM 811 C C . ILE A 1 100 ? -2.416 13.990 -1.446 1.00 51.19 100 ILE A C 1
ATOM 813 O O . ILE A 1 100 ? -2.501 14.669 -0.432 1.00 51.19 100 ILE A O 1
ATOM 817 N N . ASN A 1 101 ? -3.147 14.271 -2.533 1.00 44.44 101 ASN A N 1
ATOM 818 C CA . ASN A 1 101 ? -4.078 15.411 -2.627 1.00 44.44 101 ASN A CA 1
ATOM 819 C C . ASN A 1 101 ? -5.570 15.016 -2.561 1.00 44.44 101 ASN A C 1
ATOM 821 O O . ASN A 1 101 ? -6.420 15.814 -2.960 1.00 44.44 101 ASN A O 1
ATOM 825 N N . LYS A 1 102 ? -5.889 13.791 -2.131 1.00 43.66 102 LYS A N 1
ATOM 826 C CA . LYS A 1 102 ? -7.250 13.382 -1.754 1.00 43.66 102 LYS A CA 1
ATOM 827 C C . LYS A 1 102 ? -7.360 13.379 -0.240 1.00 43.66 102 LYS A C 1
ATOM 829 O O . LYS A 1 102 ? -8.456 13.738 0.234 1.00 43.66 102 LYS A O 1
#

Secondary structure (DSSP, 8-state):
-HHHHHHHHHTT-EEEEEEETTEEEEEE--BS-S-S---HHHHHHHHHHHHTT-S--BSSSSSS--EEEEE--GGGTTS-HHHHHHHHHHHHHHHHHHHTT-

Foldseek 3Di:
DVVVLQVQQLQQHWDWDDPDQQKTKIFHRWYLDDDSDDDPVVSVVSVVCVVVVNGDTQAPDPDPPRMDITGDPCPPVPDDPVVSVVVVVVVVVVVCVVRVVD